Protein AF-Q81H10-F1 (afdb_monomer)

Foldseek 3Di:
DPDDPPPDPLDLVNLLVLCVVVVHQDDPNHGSSVDDSVVSVVVSVVSVVVVD

Structure (mmCIF, N/CA/C/O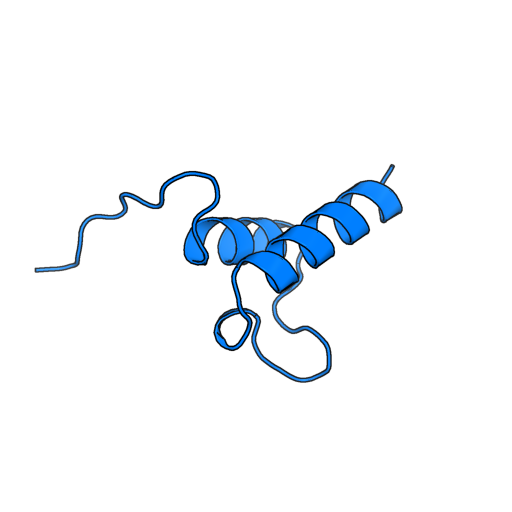 backbone):
data_AF-Q81H10-F1
#
_entry.id   AF-Q81H10-F1
#
loop_
_atom_site.group_PDB
_atom_site.id
_atom_site.type_symbol
_atom_site.label_atom_id
_atom_site.label_alt_id
_atom_site.label_comp_id
_atom_site.label_asym_id
_atom_site.label_entity_id
_atom_site.label_seq_id
_atom_site.pdbx_PDB_ins_code
_atom_site.Cartn_x
_atom_site.Cartn_y
_atom_site.Cartn_z
_atom_site.occupancy
_atom_site.B_iso_or_equiv
_atom_site.auth_seq_id
_atom_site.auth_comp_id
_atom_site.auth_asym_id
_atom_site.auth_atom_id
_atom_site.pdbx_PDB_model_num
ATOM 1 N N . MET A 1 1 ? 17.314 -21.498 -2.201 1.00 41.16 1 MET A N 1
ATOM 2 C CA . MET A 1 1 ? 17.955 -20.176 -2.381 1.00 41.16 1 MET A CA 1
ATOM 3 C C . MET A 1 1 ? 16.863 -19.114 -2.288 1.00 41.16 1 MET A C 1
ATOM 5 O O . MET A 1 1 ? 15.937 -19.161 -3.086 1.00 41.16 1 MET A O 1
ATOM 9 N N . LYS A 1 2 ? 16.875 -18.264 -1.248 1.00 49.34 2 LYS A N 1
ATOM 10 C CA . LYS A 1 2 ? 15.881 -17.187 -1.059 1.00 49.34 2 LYS A CA 1
ATOM 11 C C . LYS A 1 2 ? 16.094 -16.148 -2.162 1.00 49.34 2 LYS A C 1
ATOM 13 O O . LYS A 1 2 ? 17.188 -15.604 -2.260 1.00 49.34 2 LYS A O 1
ATOM 18 N N . GLY A 1 3 ? 15.076 -15.959 -3.002 1.00 47.69 3 GLY A N 1
ATOM 19 C CA . GLY A 1 3 ? 15.098 -15.042 -4.137 1.00 47.69 3 GLY A CA 1
ATOM 20 C C . GLY A 1 3 ? 15.504 -13.633 -3.716 1.00 47.69 3 GLY A C 1
ATOM 21 O O . GLY A 1 3 ? 15.017 -13.106 -2.718 1.00 47.69 3 GLY A O 1
ATOM 22 N N . SER A 1 4 ? 16.434 -13.081 -4.479 1.00 54.75 4 SER A N 1
ATOM 23 C CA . SER A 1 4 ? 17.056 -11.775 -4.335 1.00 54.75 4 SER A CA 1
ATOM 24 C C . SER A 1 4 ? 16.011 -10.662 -4.172 1.00 54.75 4 SER A C 1
ATOM 26 O O . SER A 1 4 ? 15.128 -10.513 -5.017 1.00 54.75 4 SER A O 1
ATOM 28 N N . ASP A 1 5 ? 16.126 -9.866 -3.104 1.00 54.53 5 ASP A N 1
ATOM 29 C CA . ASP A 1 5 ? 15.289 -8.693 -2.789 1.00 54.53 5 ASP A CA 1
ATOM 30 C C . ASP A 1 5 ? 15.606 -7.516 -3.733 1.00 54.53 5 ASP A C 1
ATOM 32 O O . ASP A 1 5 ? 15.952 -6.421 -3.312 1.00 54.53 5 ASP A O 1
ATOM 36 N N . HIS A 1 6 ? 15.515 -7.725 -5.046 1.00 58.53 6 HIS A N 1
ATOM 37 C CA . HIS A 1 6 ? 15.487 -6.629 -6.014 1.00 58.53 6 HIS A CA 1
ATOM 38 C C . HIS A 1 6 ? 14.031 -6.198 -6.193 1.00 58.53 6 HIS A C 1
ATOM 40 O O . HIS A 1 6 ? 13.411 -6.402 -7.235 1.00 58.53 6 HIS A O 1
ATOM 46 N N . MET A 1 7 ? 13.433 -5.645 -5.136 1.00 73.19 7 MET A N 1
ATOM 47 C CA . MET A 1 7 ? 12.126 -5.004 -5.256 1.00 73.19 7 MET A CA 1
ATOM 48 C C . MET A 1 7 ? 12.297 -3.659 -5.964 1.00 73.19 7 MET A C 1
ATOM 50 O O . MET A 1 7 ? 12.575 -2.638 -5.338 1.00 73.19 7 MET A O 1
ATOM 54 N N . TYR A 1 8 ? 12.129 -3.671 -7.286 1.00 80.56 8 TYR A N 1
ATOM 55 C CA . TYR A 1 8 ? 12.194 -2.472 -8.116 1.00 80.56 8 TYR A CA 1
ATOM 56 C C . TYR A 1 8 ? 11.095 -1.472 -7.736 1.00 80.56 8 TYR A C 1
ATOM 58 O O . TYR A 1 8 ? 9.949 -1.856 -7.472 1.00 80.56 8 TYR A O 1
ATOM 66 N N . PHE A 1 9 ? 11.441 -0.183 -7.747 1.00 84.19 9 PHE A N 1
ATOM 67 C CA . PHE A 1 9 ? 10.482 0.911 -7.601 1.00 84.19 9 PHE A CA 1
ATOM 68 C C . PHE A 1 9 ? 9.323 0.740 -8.5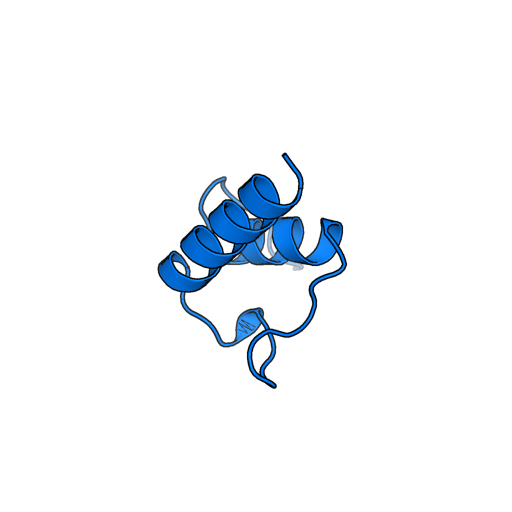96 1.00 84.19 9 PHE A C 1
ATOM 70 O O . PHE A 1 9 ? 9.540 0.375 -9.750 1.00 84.19 9 PHE A O 1
ATOM 77 N N . GLY A 1 10 ? 8.085 0.935 -8.136 1.00 85.56 10 GLY A N 1
ATOM 78 C CA . GLY A 1 10 ? 6.887 0.717 -8.958 1.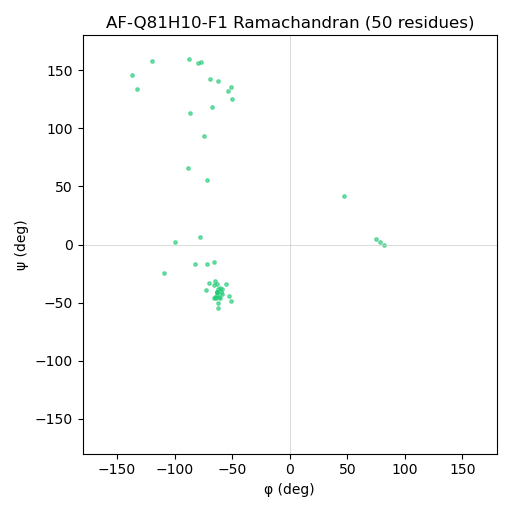00 85.56 10 GLY A CA 1
ATOM 79 C C . GLY A 1 10 ? 6.469 -0.753 -9.134 1.00 85.56 10 GLY A C 1
ATOM 80 O O . GLY A 1 10 ? 5.475 -1.040 -9.799 1.00 85.56 10 GLY A O 1
ATOM 81 N N . SER A 1 11 ? 7.164 -1.714 -8.517 1.00 92.06 11 SER A N 1
ATOM 82 C CA . SER A 1 11 ? 6.704 -3.109 -8.480 1.00 92.06 11 SER A CA 1
ATOM 83 C C . SER A 1 11 ? 5.581 -3.312 -7.463 1.00 92.06 11 SER A C 1
ATOM 85 O O . SER A 1 11 ? 5.485 -2.605 -6.462 1.00 92.06 11 SER A O 1
ATOM 87 N N . LYS A 1 12 ? 4.770 -4.362 -7.641 1.00 92.12 12 LYS A N 1
ATOM 88 C CA . LYS A 1 12 ? 3.710 -4.739 -6.686 1.00 92.12 12 LYS A CA 1
ATOM 89 C C . LYS A 1 12 ? 4.226 -4.840 -5.247 1.00 92.12 12 LYS A C 1
ATOM 91 O O . LYS A 1 12 ? 3.635 -4.257 -4.343 1.00 92.12 12 LYS A O 1
ATOM 96 N N . GLY A 1 13 ? 5.341 -5.545 -5.043 1.00 92.19 13 GLY A N 1
ATOM 97 C CA . GLY A 1 13 ? 5.967 -5.670 -3.725 1.00 92.19 13 GLY A CA 1
ATOM 98 C C . GLY A 1 13 ? 6.356 -4.315 -3.134 1.00 92.19 13 GLY A C 1
ATOM 99 O O . GLY A 1 13 ? 6.149 -4.092 -1.943 1.00 92.19 13 GLY A O 1
ATOM 100 N N . TRP A 1 14 ? 6.848 -3.389 -3.969 1.00 94.88 14 TRP A N 1
ATOM 101 C CA . TRP A 1 14 ? 7.230 -2.039 -3.549 1.00 94.88 14 TRP A CA 1
ATOM 102 C C . TRP A 1 14 ? 6.022 -1.275 -3.004 1.00 94.88 14 TRP A C 1
ATOM 104 O O . TRP A 1 14 ? 6.062 -0.829 -1.859 1.00 94.88 14 TRP A O 1
ATOM 114 N N . TYR A 1 15 ? 4.903 -1.252 -3.735 1.00 94.88 15 TYR A N 1
ATOM 115 C CA . TYR A 1 15 ? 3.683 -0.606 -3.242 1.00 94.88 15 TYR A CA 1
ATOM 116 C C . TYR A 1 15 ? 3.121 -1.268 -1.980 1.00 94.88 15 TYR A C 1
ATOM 118 O O . TYR A 1 15 ? 2.715 -0.569 -1.055 1.00 94.88 15 TYR A O 1
ATOM 126 N N . VAL A 1 16 ? 3.122 -2.606 -1.900 1.00 94.81 16 VAL A N 1
ATOM 127 C CA . VAL A 1 16 ? 2.688 -3.313 -0.682 1.00 94.81 16 VAL A CA 1
ATOM 128 C C . VAL A 1 16 ? 3.547 -2.905 0.518 1.00 94.81 16 VAL A C 1
ATOM 130 O O . VAL A 1 16 ? 3.009 -2.689 1.601 1.00 94.81 16 VAL A O 1
ATOM 133 N N . LYS A 1 17 ? 4.868 -2.788 0.349 1.00 94.50 17 LYS A N 1
ATOM 134 C CA .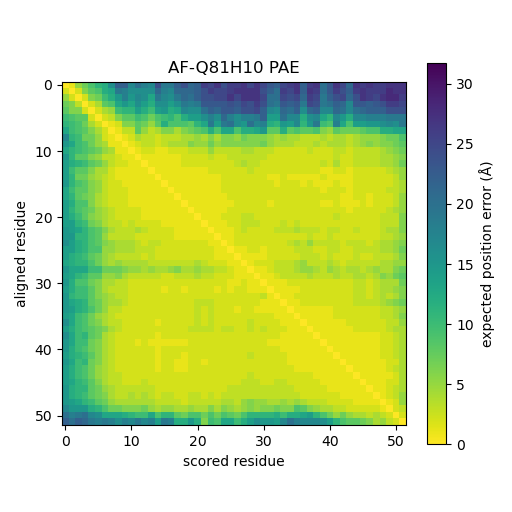 LYS A 1 17 ? 5.790 -2.379 1.417 1.00 94.50 17 LYS A CA 1
ATOM 135 C C . LYS A 1 17 ? 5.540 -0.937 1.849 1.00 94.50 17 LYS A C 1
ATOM 137 O O . LYS A 1 17 ? 5.451 -0.693 3.047 1.00 94.50 17 LYS A O 1
ATOM 142 N N . GLU A 1 18 ? 5.378 -0.012 0.906 1.00 94.75 18 GLU A N 1
ATOM 143 C CA . GLU A 1 18 ? 5.084 1.393 1.213 1.00 94.75 18 GLU A CA 1
ATOM 144 C C . GLU A 1 18 ? 3.752 1.550 1.954 1.00 94.75 18 GLU A C 1
ATOM 146 O O . GLU A 1 18 ? 3.693 2.209 2.987 1.00 94.75 18 GLU A O 1
ATOM 151 N N . LEU A 1 19 ? 2.700 0.865 1.506 1.00 94.50 19 LEU A N 1
ATOM 152 C CA . LEU A 1 19 ? 1.410 0.863 2.198 1.00 94.50 19 LEU A CA 1
ATOM 153 C C . LEU A 1 19 ? 1.507 0.245 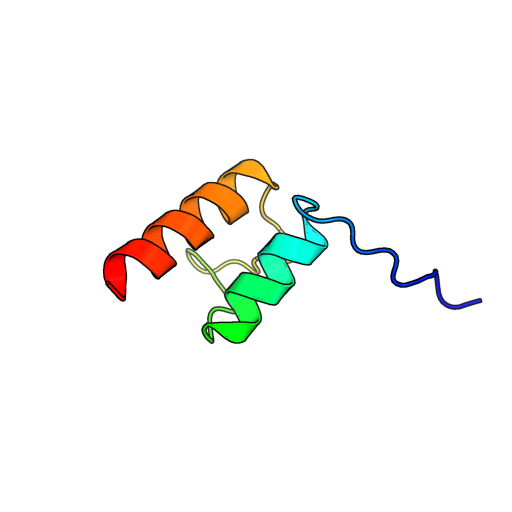3.601 1.00 94.50 19 LEU A C 1
ATOM 155 O O . LEU A 1 19 ? 0.961 0.797 4.554 1.00 94.50 19 LEU A O 1
ATOM 159 N N . LYS A 1 20 ? 2.267 -0.848 3.762 1.00 94.75 20 LYS A N 1
ATOM 160 C CA . LYS A 1 20 ? 2.528 -1.458 5.077 1.00 94.75 20 LYS A CA 1
ATOM 161 C C . LYS A 1 20 ? 3.291 -0.515 6.016 1.00 94.75 20 LYS A C 1
ATOM 163 O O . LYS A 1 20 ? 3.018 -0.546 7.214 1.00 94.75 20 LYS A O 1
ATOM 168 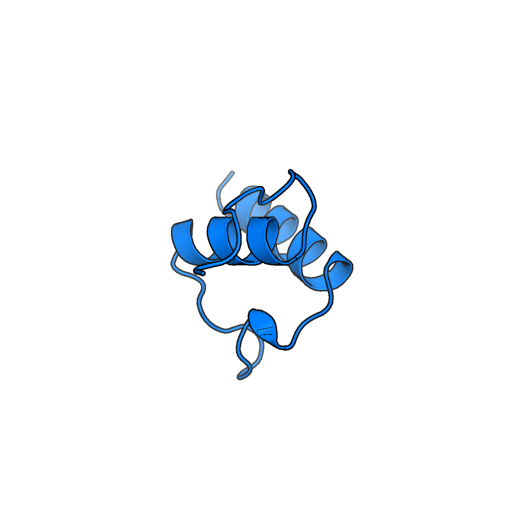N N . LYS A 1 21 ? 4.197 0.334 5.507 1.00 93.94 21 LYS A N 1
ATOM 169 C CA . LYS A 1 21 ? 4.873 1.381 6.304 1.00 93.94 21 LYS A CA 1
ATOM 170 C C . LYS A 1 21 ? 3.900 2.444 6.816 1.00 93.94 21 LYS A C 1
ATOM 172 O O . LYS A 1 21 ? 4.101 2.951 7.910 1.00 93.94 21 LYS A O 1
ATOM 177 N N . LEU A 1 22 ? 2.833 2.729 6.069 1.00 92.94 22 LEU A N 1
ATOM 178 C CA . LEU A 1 22 ? 1.738 3.612 6.496 1.00 92.94 22 LEU A CA 1
ATOM 179 C C . LEU A 1 22 ? 0.751 2.926 7.462 1.00 92.94 22 LEU A C 1
ATOM 181 O O . LEU A 1 22 ? -0.294 3.483 7.776 1.00 92.94 22 LEU A O 1
ATOM 185 N N . GLY A 1 23 ? 1.035 1.695 7.905 1.00 93.69 23 GLY A N 1
ATOM 186 C CA . GLY A 1 23 ? 0.151 0.912 8.774 1.00 93.69 23 GLY A CA 1
ATOM 187 C C . GLY A 1 23 ? -0.975 0.177 8.037 1.00 93.69 23 GLY A C 1
ATOM 188 O O . GLY 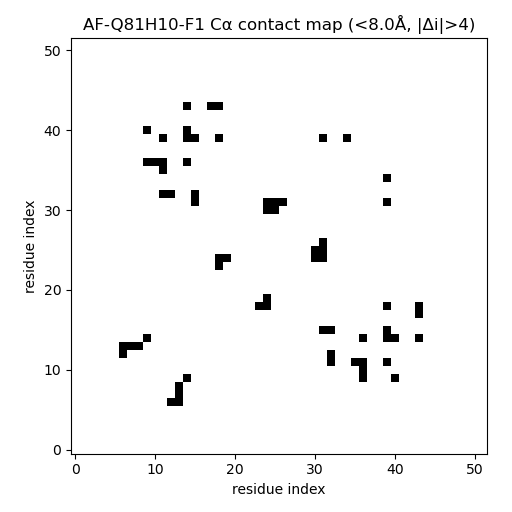A 1 23 ? -1.729 -0.573 8.656 1.00 93.69 23 GLY A O 1
ATOM 189 N N . ILE A 1 24 ? -1.072 0.311 6.712 1.00 92.75 24 ILE A N 1
ATOM 190 C CA . ILE A 1 24 ? -2.136 -0.302 5.914 1.00 92.75 24 ILE A CA 1
ATOM 191 C C . ILE A 1 24 ? -1.717 -1.720 5.534 1.00 92.75 24 ILE A C 1
ATOM 193 O O . ILE A 1 24 ? -0.778 -1.938 4.771 1.00 92.75 24 ILE A O 1
ATOM 197 N N . ARG A 1 25 ? -2.426 -2.717 6.067 1.00 93.56 25 ARG A N 1
ATOM 198 C CA . ARG A 1 25 ? -2.190 -4.144 5.764 1.00 93.56 25 ARG A CA 1
ATOM 199 C C . ARG A 1 25 ? -3.295 -4.765 4.915 1.00 93.56 25 ARG A C 1
ATOM 201 O O . ARG A 1 25 ? -3.057 -5.740 4.198 1.00 93.56 25 ARG A O 1
ATOM 208 N N . THR A 1 26 ? -4.483 -4.183 4.987 1.00 94.50 26 THR A N 1
ATOM 209 C CA . THR A 1 26 ? -5.693 -4.624 4.301 1.00 94.50 26 THR A CA 1
ATOM 210 C C . THR A 1 26 ? -6.412 -3.422 3.716 1.00 94.50 26 THR A C 1
ATOM 212 O O . THR A 1 26 ? -6.420 -2.349 4.314 1.00 94.50 26 THR A O 1
ATOM 215 N N . TYR A 1 27 ? -7.035 -3.622 2.564 1.00 93.25 27 TYR A N 1
ATOM 216 C CA . TYR A 1 27 ? -7.877 -2.641 1.895 1.00 93.25 27 TYR A CA 1
ATOM 217 C C . TYR A 1 27 ? -9.167 -3.347 1.480 1.00 93.25 27 TYR A 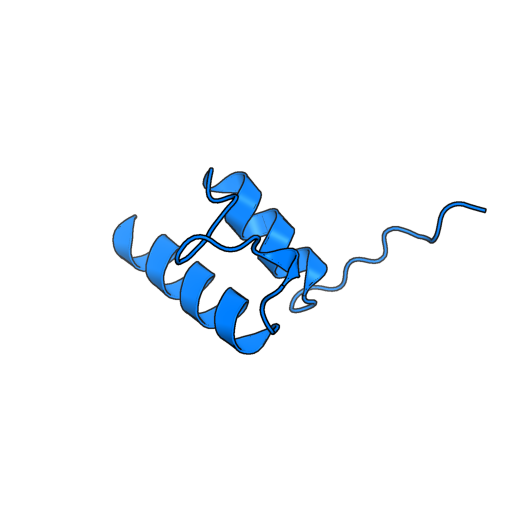C 1
ATOM 219 O O . TYR A 1 27 ? -9.100 -4.488 1.032 1.00 93.25 27 TYR A O 1
ATOM 227 N N . GLU A 1 28 ? -10.325 -2.729 1.733 1.00 91.69 28 GLU A N 1
ATOM 228 C CA . GLU A 1 28 ? -11.658 -3.289 1.425 1.00 91.69 28 GLU A CA 1
ATOM 229 C C . GLU A 1 28 ? -11.853 -4.754 1.877 1.00 91.69 28 GLU A C 1
ATOM 231 O O . GLU A 1 28 ? -12.381 -5.598 1.155 1.00 91.69 28 GLU A O 1
ATOM 236 N N . GLY A 1 29 ? -11.363 -5.089 3.075 1.00 92.81 29 GLY A N 1
ATOM 237 C CA . GLY A 1 29 ? -11.490 -6.436 3.642 1.00 92.81 29 GLY A CA 1
ATOM 238 C C . GLY A 1 29 ? -10.573 -7.502 3.023 1.00 92.81 29 GLY A C 1
ATOM 239 O O . GLY A 1 29 ? -10.652 -8.664 3.415 1.00 92.81 29 GLY A O 1
ATOM 240 N N . LYS A 1 30 ? -9.670 -7.146 2.097 1.00 94.50 30 LYS A N 1
ATOM 241 C CA . LYS A 1 30 ? -8.699 -8.070 1.482 1.00 94.50 30 LYS A CA 1
ATOM 242 C C . LYS A 1 30 ? -7.256 -7.643 1.749 1.00 94.50 30 LYS A C 1
ATOM 244 O O . LYS A 1 30 ? -6.956 -6.484 2.035 1.00 94.50 30 LYS A O 1
ATOM 249 N N . LYS A 1 31 ? -6.321 -8.595 1.646 1.00 95.38 31 LYS A N 1
ATOM 250 C CA . LYS A 1 31 ? -4.879 -8.320 1.760 1.00 95.38 31 LYS A CA 1
ATOM 251 C C . LYS A 1 31 ? -4.398 -7.515 0.556 1.00 95.38 31 LYS A C 1
ATOM 253 O O . LYS A 1 31 ? -4.776 -7.810 -0.574 1.00 95.38 31 LYS A O 1
ATOM 258 N N . LEU A 1 32 ? -3.474 -6.580 0.782 1.00 94.94 32 LEU A N 1
ATOM 259 C CA . LEU A 1 32 ? -2.856 -5.786 -0.292 1.00 94.94 32 LEU A CA 1
ATOM 260 C C . LEU A 1 32 ? -2.220 -6.657 -1.389 1.00 94.94 32 LEU A C 1
ATOM 262 O O . LEU A 1 32 ? -2.276 -6.339 -2.572 1.00 94.94 32 LEU A O 1
ATOM 266 N N . GLU A 1 33 ? -1.670 -7.807 -1.006 1.00 93.81 33 GLU A N 1
ATOM 267 C CA . GLU A 1 33 ? -1.033 -8.764 -1.916 1.00 93.81 33 GLU A CA 1
ATOM 268 C C . GLU A 1 33 ? -2.017 -9.413 -2.903 1.00 93.81 33 GLU A C 1
ATOM 270 O O . GLU A 1 33 ? -1.583 -9.964 -3.911 1.00 93.81 33 GLU A O 1
ATOM 275 N N . SER A 1 34 ? -3.330 -9.315 -2.679 1.00 95.25 34 SER A N 1
ATOM 276 C CA . SER A 1 34 ? -4.353 -9.772 -3.629 1.00 95.25 34 SER A CA 1
ATOM 277 C C . SER A 1 34 ? -4.645 -8.751 -4.732 1.00 95.25 34 SER A C 1
ATOM 279 O O . SER A 1 34 ? -5.199 -9.114 -5.767 1.00 95.25 34 SER A O 1
ATOM 281 N N . TYR A 1 35 ? -4.249 -7.490 -4.555 1.00 95.25 35 TYR A N 1
ATOM 282 C CA . TYR A 1 35 ? -4.543 -6.421 -5.505 1.00 95.25 35 TYR A CA 1
ATOM 283 C C . TYR A 1 35 ? -3.487 -6.303 -6.613 1.00 95.25 35 TYR A C 1
ATOM 285 O O . TYR A 1 35 ? -2.355 -6.793 -6.511 1.00 95.25 35 TYR A O 1
ATOM 293 N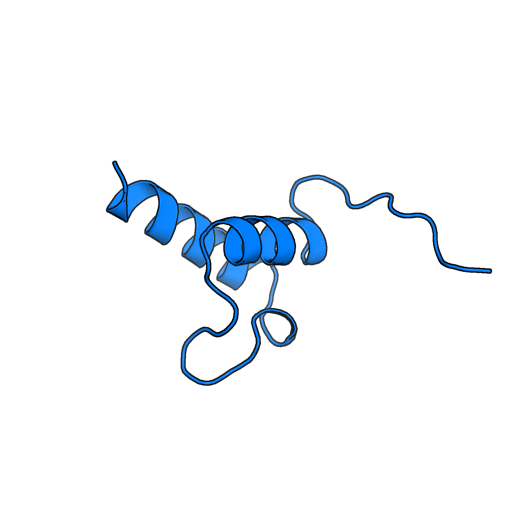 N . ARG A 1 36 ? -3.880 -5.665 -7.721 1.00 94.69 36 ARG A N 1
ATOM 294 C CA . ARG A 1 36 ? -2.991 -5.324 -8.841 1.00 94.69 36 ARG A CA 1
ATOM 295 C C . ARG A 1 36 ? -2.170 -4.076 -8.513 1.00 94.69 36 ARG A C 1
ATOM 297 O O . ARG A 1 36 ? -2.593 -3.236 -7.727 1.00 94.69 36 ARG A O 1
ATOM 304 N N . THR A 1 37 ? -1.020 -3.937 -9.170 1.00 94.88 37 THR A N 1
ATOM 305 C CA . THR A 1 37 ? -0.088 -2.813 -8.982 1.00 94.88 37 THR A CA 1
ATOM 306 C C . THR A 1 37 ? -0.761 -1.449 -9.138 1.00 94.88 37 THR A C 1
ATOM 308 O O . THR A 1 37 ? -0.562 -0.595 -8.285 1.00 94.88 37 THR A O 1
ATOM 311 N N . HIS A 1 38 ? -1.604 -1.256 -10.162 1.00 95.19 38 HIS A N 1
ATOM 312 C CA . HIS A 1 38 ? -2.294 0.023 -10.378 1.00 95.19 38 HIS A CA 1
ATOM 313 C C . HIS A 1 38 ? -3.225 0.390 -9.211 1.00 95.19 38 HIS A C 1
ATOM 315 O O . HIS A 1 38 ? -3.237 1.540 -8.790 1.00 95.19 38 HIS A O 1
ATOM 321 N N . VAL A 1 39 ? -3.923 -0.589 -8.617 1.00 95.81 39 VAL A N 1
ATOM 322 C CA . VAL A 1 39 ? -4.775 -0.358 -7.437 1.00 95.81 39 VAL A CA 1
ATOM 323 C C . VAL A 1 39 ? -3.928 0.074 -6.244 1.00 95.81 39 VAL A C 1
ATOM 325 O O . VAL A 1 39 ? -4.268 1.029 -5.553 1.00 95.81 39 VAL A O 1
ATOM 328 N N . LEU A 1 40 ? -2.803 -0.608 -6.016 1.00 95.94 40 LEU A N 1
ATOM 329 C CA . LEU A 1 40 ? -1.890 -0.272 -4.924 1.00 95.94 40 LEU A CA 1
ATOM 330 C C . LEU A 1 40 ? -1.234 1.101 -5.121 1.00 95.94 40 LEU A C 1
ATOM 332 O O . LEU A 1 40 ? -1.036 1.813 -4.140 1.00 95.94 40 LEU A O 1
ATOM 336 N N . SER A 1 41 ? -0.939 1.485 -6.367 1.00 95.62 41 SER A N 1
ATOM 337 C CA . SER A 1 41 ? -0.444 2.822 -6.708 1.00 95.62 41 SER A CA 1
ATOM 338 C C . SER A 1 41 ? -1.464 3.892 -6.353 1.00 95.62 41 SER A C 1
ATOM 340 O O . SER A 1 41 ? -1.161 4.770 -5.548 1.00 95.62 41 SER A O 1
ATOM 342 N N . SER A 1 42 ? -2.695 3.771 -6.859 1.00 96.06 42 SER A N 1
ATOM 343 C CA . SER A 1 42 ? -3.760 4.730 -6.558 1.00 96.06 42 SER A CA 1
ATOM 344 C C . SER A 1 42 ? -4.070 4.798 -5.061 1.00 96.06 42 SER A C 1
ATOM 346 O O . SER A 1 42 ? -4.318 5.878 -4.527 1.00 96.06 42 SER A O 1
ATOM 348 N N . LEU A 1 43 ? -4.019 3.661 -4.357 1.00 95.19 43 LEU A N 1
ATOM 349 C CA . LEU A 1 43 ? -4.189 3.624 -2.908 1.00 95.19 43 LEU A CA 1
ATOM 350 C C . LEU A 1 43 ? -3.068 4.384 -2.191 1.00 95.19 43 LEU A C 1
ATOM 352 O O . LEU A 1 43 ? -3.350 5.181 -1.301 1.00 95.19 43 LEU A O 1
ATOM 356 N N . LEU A 1 44 ? -1.808 4.170 -2.578 1.00 94.94 44 LEU A N 1
ATOM 357 C CA . LEU A 1 44 ? -0.665 4.847 -1.969 1.00 94.94 44 LEU A CA 1
ATOM 358 C C . LEU A 1 44 ? -0.725 6.362 -2.187 1.00 94.94 44 LEU A C 1
ATOM 360 O O . LEU A 1 44 ? -0.504 7.118 -1.243 1.00 94.94 44 LEU A O 1
ATOM 364 N N . GLU A 1 45 ? -1.059 6.806 -3.398 1.00 94.94 45 GLU A N 1
ATOM 365 C CA . GLU A 1 45 ? -1.242 8.228 -3.710 1.00 94.94 45 GLU A CA 1
ATOM 366 C C . GLU A 1 45 ? -2.365 8.848 -2.879 1.00 94.94 45 GLU A C 1
ATOM 368 O O . GLU A 1 45 ? -2.177 9.899 -2.265 1.00 94.94 45 GLU A O 1
ATOM 373 N N . ARG A 1 46 ? -3.513 8.166 -2.782 1.00 94.31 46 ARG A N 1
ATOM 374 C CA . ARG A 1 46 ? -4.645 8.623 -1.969 1.00 94.31 46 ARG A CA 1
ATOM 375 C C . ARG A 1 46 ? -4.268 8.761 -0.495 1.00 94.31 46 ARG A C 1
ATOM 377 O O . ARG A 1 46 ? -4.665 9.732 0.139 1.00 94.31 46 ARG A O 1
ATOM 384 N N . MET A 1 47 ? -3.491 7.820 0.036 1.00 92.62 47 MET A N 1
ATOM 385 C CA . MET A 1 47 ? -3.063 7.833 1.438 1.00 92.62 47 MET A CA 1
ATOM 386 C C . MET A 1 47 ? -2.016 8.909 1.715 1.00 92.62 47 MET A C 1
ATOM 388 O O . MET A 1 47 ? -2.100 9.591 2.730 1.00 92.62 47 MET A O 1
ATOM 392 N N . LYS A 1 48 ? -1.075 9.127 0.789 1.00 90.88 48 LYS A N 1
ATOM 393 C CA . LYS A 1 48 ? -0.126 10.244 0.877 1.00 90.88 48 LYS A CA 1
ATOM 394 C C . LYS A 1 48 ? -0.838 11.594 0.825 1.00 90.88 48 LYS A C 1
ATOM 396 O O . LYS A 1 48 ? -0.492 12.476 1.598 1.00 90.88 48 LYS A O 1
ATOM 401 N N . ARG A 1 49 ? -1.853 11.738 -0.034 1.00 91.12 49 ARG A N 1
ATOM 402 C CA . ARG A 1 49 ? -2.640 12.973 -0.152 1.00 91.12 49 ARG A CA 1
ATOM 403 C C . ARG A 1 49 ? -3.532 13.237 1.059 1.00 91.12 49 ARG A C 1
ATOM 405 O O . ARG A 1 49 ? -3.744 14.388 1.391 1.00 91.12 49 ARG A O 1
ATOM 412 N N . ALA A 1 50 ? -4.057 12.199 1.707 1.00 85.19 50 ALA A N 1
ATOM 413 C CA . ALA A 1 50 ? -4.851 12.355 2.928 1.00 85.19 50 ALA A CA 1
ATOM 414 C C . ALA A 1 50 ? -4.007 12.744 4.157 1.00 85.19 50 ALA A C 1
ATOM 416 O O . ALA A 1 50 ? -4.562 13.175 5.161 1.00 85.19 50 ALA A O 1
ATOM 417 N N . SER A 1 51 ? -2.686 12.557 4.086 1.00 69.38 51 SER A N 1
ATOM 418 C CA . SER A 1 51 ? -1.735 12.907 5.145 1.00 69.38 51 SER A CA 1
ATOM 419 C C . SER A 1 51 ? -1.005 14.237 4.894 1.00 69.38 51 SER A C 1
ATOM 421 O O . SER A 1 51 ? -0.123 14.576 5.685 1.00 69.38 51 SER A O 1
ATOM 423 N N . ALA A 1 52 ? -1.321 14.939 3.800 1.00 56.31 52 ALA A N 1
ATOM 424 C CA . ALA A 1 52 ? -0.769 16.240 3.416 1.00 56.31 52 ALA A CA 1
ATOM 425 C C . ALA A 1 52 ? -1.816 17.337 3.627 1.00 56.31 52 ALA A C 1
ATOM 427 O O . ALA A 1 52 ? -1.414 18.436 4.061 1.00 56.31 52 ALA A O 1
#

InterPro domains:
  IPR022580 Protein of unknown function DUF2639 [PF11121] (8-45)

Secondary structure (DSSP, 8-state):
-PPP----TTSHHHHHHHHHHTT--EETTEEGGGS-HHHHHHHHHHHHHHT-

Radius of gyration: 11.51 Å; Cα contacts (8 Å, |Δi|>4): 33; chains: 1; bounding box: 30×36×19 Å

pLDDT: mean 86.74, std 14.87, range [41.16, 96.06]

Mean predicted aligned error: 5.58 Å

Solvent-accessible surface area (backbone atoms only — not comparable to full-atom values): 3287 Å² total; per-residue (Å²): 133,85,79,77,89,75,67,49,88,89,33,55,68,35,39,48,51,55,35,42,74,74,70,43,64,60,55,97,93,37,55,52,88,78,56,55,49,69,58,42,48,55,49,46,52,52,54,54,59,75,75,106

Sequence (52 aa):
MKGSDHMYFGSKGWYVKELKKLGIRTYEGKKLESYRTHVLSSLLERMKRASA

Organism: Bacillus cereus (strain ATCC 14579 / DSM 31 / CCUG 7414 / JCM 2152 / NBRC 15305 / NCIMB 9373 / NCTC 2599 / NRRL B-3711) (NCBI:txid226900)